Protein AF-A0A812W3T9-F1 (afdb_monomer_lite)

Sequence (128 aa):
MIIRGGRCCCPQRLDTPTRNMSFRLFSSDNSEAQTVLFHDSSGAEGFWERRFRRARRKRVQMLQQINAAHDQMRVFYALGRRRLQDKGRLNEEHAAKFARIDERLFGLQRDPLQLEHLPEYSQDGIGN

Radius of gyration: 29.69 Å; chains: 1; bounding box: 35×63×90 Å

Foldseek 3Di:
DDDDDDDDDDDDDDDDDDDDPPPDDDDDDDDDPPPPPPVVPPDPVVVVVVVVVVVVVVVVVVLVVVVVVLVVVLVVLLVVLVVCVVVVNADPVRSVVVNVVSVVVSVCVNPVVVVVPDPPPPPPDPDD

pLDDT: mean 70.31, std 21.19, range [33.59, 95.19]

Structure (mmCIF, N/CA/C/O backbone):
data_AF-A0A812W3T9-F1
#
_entry.id   AF-A0A812W3T9-F1
#
loop_
_atom_site.group_PDB
_atom_site.id
_atom_site.type_symbol
_atom_site.label_atom_id
_atom_site.label_alt_id
_atom_site.label_comp_id
_atom_site.label_asym_id
_atom_site.label_entity_id
_atom_site.label_seq_id
_atom_site.pdbx_PDB_ins_code
_atom_site.Cartn_x
_atom_site.Cartn_y
_atom_site.Cartn_z
_atom_site.occupancy
_atom_site.B_iso_or_equiv
_atom_site.auth_seq_id
_atom_site.auth_comp_id
_atom_site.auth_asym_id
_atom_site.auth_atom_id
_atom_site.pdbx_PDB_model_num
ATOM 1 N N . MET A 1 1 ? -11.955 -53.157 3.621 1.00 43.91 1 MET A N 1
ATOM 2 C CA . MET A 1 1 ? -10.555 -52.695 3.522 1.00 43.91 1 MET A CA 1
ATOM 3 C C . MET A 1 1 ? -10.158 -52.712 2.053 1.00 43.91 1 MET A C 1
ATOM 5 O O . MET A 1 1 ? -9.931 -53.782 1.512 1.00 43.91 1 MET A O 1
ATOM 9 N N . ILE A 1 2 ? -10.192 -51.558 1.382 1.00 39.78 2 ILE A N 1
ATOM 10 C CA . ILE A 1 2 ? -9.711 -51.399 0.001 1.00 39.78 2 ILE A CA 1
ATOM 11 C C . ILE A 1 2 ? -8.968 -50.066 -0.046 1.00 39.78 2 ILE A C 1
ATOM 13 O O . ILE A 1 2 ? -9.567 -49.003 0.095 1.00 39.78 2 ILE A O 1
ATOM 17 N N . ILE A 1 3 ? -7.650 -50.152 -0.194 1.00 42.84 3 ILE A N 1
ATOM 18 C CA . ILE A 1 3 ? -6.741 -49.020 -0.347 1.00 42.84 3 ILE A CA 1
ATOM 19 C C . ILE A 1 3 ? -6.720 -48.662 -1.839 1.00 42.84 3 ILE A C 1
ATOM 21 O O . ILE A 1 3 ? -6.294 -49.462 -2.667 1.00 42.84 3 ILE A O 1
ATOM 25 N N . ARG A 1 4 ? -7.191 -47.463 -2.192 1.00 45.59 4 ARG A N 1
ATOM 26 C CA . ARG A 1 4 ? -6.906 -46.790 -3.471 1.00 45.59 4 ARG A CA 1
ATOM 27 C C . ARG A 1 4 ? -6.104 -45.546 -3.081 1.00 45.59 4 ARG A C 1
ATOM 29 O O . ARG A 1 4 ? -6.640 -44.675 -2.415 1.00 45.59 4 ARG A O 1
ATOM 36 N N . GLY A 1 5 ? -4.790 -45.486 -3.275 1.00 42.09 5 GLY A N 1
ATOM 37 C CA . GLY A 1 5 ? -4.121 -45.620 -4.567 1.00 42.09 5 GLY A CA 1
ATOM 38 C C . GLY A 1 5 ? -4.196 -44.262 -5.260 1.00 42.09 5 GLY A C 1
ATOM 39 O O . GLY A 1 5 ? -5.120 -44.021 -6.033 1.00 42.09 5 GLY A O 1
ATOM 40 N N . GLY A 1 6 ? -3.292 -43.356 -4.876 1.00 50.03 6 GLY A N 1
ATOM 41 C CA . GLY A 1 6 ? -3.312 -41.943 -5.241 1.00 50.03 6 GLY A CA 1
ATOM 42 C C . GLY A 1 6 ? -3.241 -41.675 -6.742 1.00 50.03 6 GLY A C 1
ATOM 43 O O . GLY A 1 6 ? -2.668 -42.442 -7.514 1.00 50.03 6 GLY A O 1
ATOM 44 N N . ARG A 1 7 ? -3.805 -40.533 -7.142 1.00 47.66 7 ARG A N 1
ATOM 45 C CA . ARG A 1 7 ? -3.530 -39.894 -8.429 1.00 47.66 7 ARG A CA 1
ATOM 46 C C . ARG A 1 7 ? -3.365 -38.400 -8.193 1.00 47.66 7 ARG A C 1
ATOM 48 O O . ARG A 1 7 ? -4.303 -37.715 -7.799 1.00 47.66 7 ARG A O 1
ATOM 55 N N . CYS A 1 8 ? -2.142 -37.933 -8.400 1.00 43.34 8 CYS A N 1
ATOM 56 C CA . CYS A 1 8 ? -1.792 -36.529 -8.510 1.00 43.34 8 CYS A CA 1
ATOM 57 C C . CYS A 1 8 ? -2.521 -35.927 -9.720 1.00 43.34 8 CYS A C 1
ATOM 59 O O . CYS A 1 8 ? -2.484 -36.491 -10.814 1.00 43.34 8 CYS A O 1
ATOM 61 N N . CYS A 1 9 ? -3.177 -34.786 -9.529 1.00 44.94 9 CYS A N 1
ATOM 62 C CA . CYS A 1 9 ? -3.779 -34.017 -10.610 1.00 44.94 9 CYS A CA 1
ATOM 63 C C . CYS A 1 9 ? -2.686 -33.238 -11.360 1.00 44.94 9 CYS A C 1
ATOM 65 O O . CYS A 1 9 ? -2.301 -32.152 -10.937 1.00 44.94 9 CYS A O 1
ATOM 67 N N . CYS A 1 10 ? -2.211 -33.777 -12.483 1.00 39.66 10 CYS A N 1
ATOM 68 C CA . CYS A 1 10 ? -1.550 -33.002 -13.535 1.00 39.66 10 CYS A CA 1
ATOM 69 C C . CYS A 1 10 ? -2.546 -32.851 -14.697 1.00 39.66 10 CYS A C 1
ATOM 71 O O . CYS A 1 10 ? -3.022 -33.877 -15.191 1.00 39.66 10 CYS A O 1
ATOM 73 N N . PRO A 1 11 ? -2.890 -31.636 -15.160 1.00 48.06 11 PRO A N 1
ATOM 74 C CA . PRO A 1 11 ? -3.717 -31.491 -16.349 1.00 48.06 11 PRO A CA 1
ATOM 75 C C . PRO A 1 11 ? -2.904 -31.863 -17.594 1.00 48.06 11 PRO A C 1
ATOM 77 O O . PRO A 1 11 ? -1.786 -31.392 -17.809 1.00 48.06 11 PRO A O 1
ATOM 80 N N . GLN A 1 12 ? -3.483 -32.766 -18.381 1.00 43.88 12 GLN A N 1
ATOM 81 C CA . GLN A 1 12 ? -2.913 -33.352 -19.583 1.00 43.88 12 GLN A CA 1
ATOM 82 C C . GLN A 1 12 ? -2.731 -32.313 -20.692 1.00 43.88 12 GLN A C 1
ATOM 84 O O . GLN A 1 12 ? -3.634 -31.552 -21.032 1.00 43.88 12 GLN A O 1
ATOM 89 N N . ARG A 1 13 ? -1.537 -32.356 -21.280 1.00 42.00 13 ARG A N 1
ATOM 90 C CA . ARG A 1 13 ? -1.187 -31.817 -22.591 1.00 42.00 13 ARG A CA 1
ATOM 91 C C . ARG A 1 13 ? -1.992 -32.588 -23.645 1.00 42.00 13 ARG A C 1
ATOM 93 O O . ARG A 1 13 ? -1.839 -33.802 -23.740 1.00 42.00 13 ARG A O 1
ATOM 100 N N . LEU A 1 14 ? -2.847 -31.899 -24.396 1.00 46.12 14 LEU A N 1
ATOM 101 C CA . LEU A 1 14 ? -3.527 -32.442 -25.573 1.00 46.12 14 LEU A CA 1
ATOM 102 C C . LEU A 1 14 ? -2.975 -31.748 -26.817 1.00 46.12 14 LEU A C 1
ATOM 104 O O . LEU A 1 14 ? -3.143 -30.543 -27.003 1.00 46.12 14 LEU A O 1
ATOM 108 N N . ASP A 1 15 ? -2.292 -32.539 -27.637 1.00 44.75 15 ASP A N 1
ATOM 109 C CA . ASP A 1 15 ? -1.822 -32.188 -28.970 1.00 44.75 15 ASP A CA 1
ATOM 110 C C . ASP A 1 15 ? -3.009 -32.082 -29.940 1.00 44.75 15 ASP A C 1
ATOM 112 O O . ASP A 1 15 ? -3.827 -32.996 -30.013 1.00 44.75 15 ASP A O 1
ATOM 116 N N . THR A 1 16 ? -3.088 -31.001 -30.723 1.00 48.94 16 THR A N 1
ATOM 117 C CA . THR A 1 16 ? -3.847 -30.948 -31.991 1.00 48.94 16 THR A CA 1
ATOM 118 C C . THR A 1 16 ? -3.157 -30.006 -32.997 1.00 48.94 16 THR A C 1
ATOM 120 O O . THR A 1 16 ? -2.348 -29.167 -32.595 1.00 48.94 16 THR A O 1
ATOM 123 N N . PRO A 1 17 ? -3.381 -30.202 -34.313 1.00 47.31 17 PRO A N 1
ATOM 124 C CA . PRO A 1 17 ? -2.336 -30.101 -35.328 1.00 47.31 17 PRO A CA 1
ATOM 125 C C . PRO A 1 17 ? -2.234 -28.730 -36.006 1.00 47.31 17 PRO A C 1
ATOM 127 O O . PRO A 1 17 ? -3.158 -27.917 -36.006 1.00 47.31 17 PRO A O 1
ATOM 130 N N . THR A 1 18 ? -1.094 -28.528 -36.663 1.00 51.88 18 THR A N 1
ATOM 131 C CA . THR A 1 18 ? -0.820 -27.497 -37.667 1.00 51.88 18 THR A CA 1
ATOM 132 C C . THR A 1 18 ? -1.983 -27.320 -38.647 1.00 51.88 18 THR A C 1
ATOM 134 O O . THR A 1 18 ? -2.239 -28.168 -39.500 1.00 51.88 18 THR A O 1
ATOM 137 N N . ARG A 1 19 ? -2.662 -26.170 -38.577 1.00 42.19 19 ARG A N 1
ATOM 138 C CA . ARG A 1 19 ? -3.560 -25.710 -39.638 1.00 42.19 19 ARG A CA 1
ATOM 139 C C . ARG A 1 19 ? -3.382 -24.211 -39.846 1.00 42.19 19 ARG A C 1
ATOM 141 O O . ARG A 1 19 ? -3.651 -23.404 -38.963 1.00 42.19 19 ARG A O 1
ATOM 148 N N . ASN A 1 20 ? -2.891 -23.879 -41.035 1.00 46.72 20 ASN A N 1
ATOM 149 C CA . ASN A 1 20 ? -2.700 -22.537 -41.566 1.00 46.72 20 ASN A CA 1
ATOM 150 C C . ASN A 1 20 ? -3.934 -21.658 -41.303 1.00 46.72 20 ASN A C 1
ATOM 152 O O . ASN A 1 20 ? -4.983 -21.860 -41.914 1.00 46.72 20 ASN A O 1
ATOM 156 N N . MET A 1 21 ? -3.808 -20.669 -40.421 1.00 33.59 21 MET A N 1
ATOM 157 C CA . MET A 1 21 ? -4.783 -19.587 -40.290 1.00 33.59 21 MET A CA 1
ATOM 158 C C . MET A 1 21 ? -4.479 -18.551 -41.372 1.00 33.59 21 MET A C 1
ATOM 160 O O . MET A 1 21 ? -3.775 -17.569 -41.148 1.00 33.59 21 MET A O 1
ATOM 164 N N . SER A 1 22 ? -4.980 -18.799 -42.582 1.00 41.38 22 SER A N 1
ATOM 165 C CA . SER A 1 22 ? -5.089 -17.767 -43.609 1.00 41.38 22 SER A CA 1
ATOM 166 C C . SER A 1 22 ? -6.156 -16.766 -43.166 1.00 41.38 22 SER A C 1
ATOM 168 O O . SER A 1 22 ? -7.350 -16.990 -43.375 1.00 41.38 22 SER A O 1
ATOM 170 N N . PHE A 1 2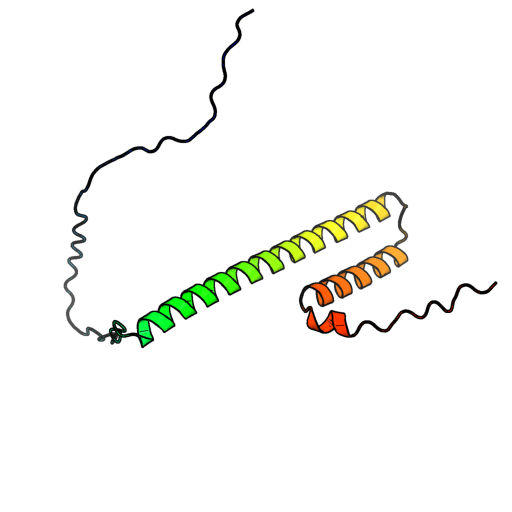3 ? -5.743 -15.671 -42.536 1.00 39.22 23 PHE A N 1
ATOM 171 C CA . PHE A 1 23 ? -6.644 -14.565 -42.233 1.00 39.22 23 PHE A CA 1
ATOM 172 C C . PHE A 1 23 ? -6.855 -13.749 -43.516 1.00 39.22 23 PHE A C 1
ATOM 174 O O . PHE A 1 23 ? -6.141 -12.790 -43.793 1.00 39.22 23 PHE A O 1
ATOM 181 N N . ARG A 1 24 ? -7.797 -14.184 -44.363 1.00 47.38 24 ARG A N 1
ATOM 182 C CA . ARG A 1 24 ? -8.299 -13.352 -45.462 1.00 47.38 24 ARG A CA 1
ATOM 183 C C . ARG A 1 24 ? -9.281 -12.342 -44.876 1.00 47.38 24 ARG A C 1
ATOM 185 O O . ARG A 1 24 ? -10.459 -12.648 -44.733 1.00 47.38 24 ARG A O 1
ATOM 192 N N . LEU A 1 25 ? -8.795 -11.146 -44.556 1.00 46.41 25 LEU A N 1
ATOM 193 C CA . LEU A 1 25 ? -9.652 -9.967 -44.502 1.00 46.41 25 LEU A CA 1
ATOM 194 C C . LEU A 1 25 ? -9.736 -9.392 -45.911 1.00 46.41 25 LEU A C 1
ATOM 196 O O . LEU A 1 25 ? -8.792 -8.785 -46.410 1.00 46.41 25 LEU A O 1
ATOM 200 N N . PHE A 1 26 ? -10.870 -9.641 -46.556 1.00 39.41 26 PHE A N 1
ATOM 201 C CA . PHE A 1 26 ? -11.305 -8.891 -47.721 1.00 39.41 26 PHE A CA 1
ATOM 202 C C . PHE A 1 26 ? -12.129 -7.712 -47.192 1.00 39.41 26 PHE A C 1
ATOM 204 O O . PHE A 1 26 ? -13.277 -7.890 -46.802 1.00 39.41 26 PHE A O 1
ATOM 211 N N . SER A 1 27 ? -11.531 -6.525 -47.159 1.00 40.78 27 SER A N 1
ATOM 212 C CA . SER A 1 27 ? -12.261 -5.257 -47.146 1.00 40.78 27 SER A CA 1
ATOM 213 C C . SER A 1 27 ? -11.570 -4.344 -48.142 1.00 40.78 27 SER A C 1
ATOM 215 O O . SER A 1 27 ? -10.452 -3.884 -47.928 1.00 40.78 27 SER A O 1
ATOM 217 N N . SER A 1 28 ? -12.242 -4.187 -49.276 1.00 49.34 28 SER A N 1
ATOM 218 C CA . SER A 1 28 ? -11.972 -3.177 -50.282 1.00 49.34 28 SER A CA 1
ATOM 219 C C . SER A 1 28 ? -12.559 -1.871 -49.771 1.00 49.34 28 SER A C 1
ATOM 221 O O . SER A 1 28 ? -13.773 -1.742 -49.781 1.00 49.34 28 SER A O 1
ATOM 223 N N . ASP A 1 29 ? -11.703 -0.951 -49.342 1.00 42.22 29 ASP A N 1
ATOM 224 C CA . ASP A 1 29 ? -11.909 0.485 -49.503 1.00 42.22 29 ASP A CA 1
ATOM 225 C C . ASP A 1 29 ? -10.529 1.135 -49.630 1.00 42.22 29 ASP A C 1
ATOM 227 O O . ASP A 1 29 ? -9.597 0.857 -48.874 1.00 42.22 29 ASP A O 1
ATOM 231 N N . ASN A 1 30 ? -10.383 1.905 -50.701 1.00 56.31 30 ASN A N 1
ATOM 232 C CA . ASN A 1 30 ? -9.145 2.499 -51.174 1.00 56.31 30 ASN A CA 1
ATOM 233 C C . ASN A 1 30 ? -9.085 3.962 -50.697 1.00 56.31 30 ASN A C 1
ATOM 235 O O . ASN A 1 30 ? -10.112 4.636 -50.712 1.00 56.31 30 ASN A O 1
ATOM 239 N N . SER A 1 31 ? -7.878 4.447 -50.387 1.00 49.72 31 SER A N 1
ATOM 240 C CA . SER A 1 31 ? -7.498 5.777 -49.850 1.00 49.72 31 SER A CA 1
ATOM 241 C C . SER A 1 31 ? -7.745 5.954 -48.342 1.00 49.72 31 SER A C 1
ATOM 243 O O . SER A 1 31 ? -8.866 5.893 -47.873 1.00 49.72 31 SER A O 1
ATOM 245 N N . GLU A 1 32 ? -6.763 6.133 -47.465 1.00 44.41 32 GLU A N 1
ATOM 246 C CA . GLU A 1 32 ? -5.350 6.466 -47.589 1.00 44.41 32 GLU A CA 1
ATOM 247 C C . GLU A 1 32 ? -4.591 5.534 -46.643 1.00 44.41 32 GLU A C 1
ATOM 249 O O . GLU A 1 32 ? -4.807 5.537 -45.430 1.00 44.41 32 GLU A O 1
ATOM 254 N N . ALA A 1 33 ? -3.700 4.705 -47.188 1.00 44.62 33 ALA A N 1
ATOM 255 C CA . ALA A 1 33 ? -2.739 3.995 -46.365 1.00 44.62 33 ALA A CA 1
ATOM 256 C C . ALA A 1 33 ? -1.795 5.047 -45.779 1.00 44.62 33 ALA A C 1
ATOM 258 O O . ALA A 1 33 ? -0.780 5.394 -46.383 1.00 44.62 33 ALA A O 1
ATOM 259 N N . GLN A 1 34 ? -2.146 5.575 -44.606 1.00 44.50 34 GLN A N 1
ATOM 260 C CA . GLN A 1 34 ? -1.191 6.235 -43.741 1.00 44.50 34 GLN A CA 1
ATOM 261 C C . GLN A 1 34 ? -0.120 5.185 -43.481 1.00 44.50 34 GLN A C 1
ATOM 263 O O . GLN A 1 34 ? -0.321 4.235 -42.724 1.00 44.50 34 GLN A O 1
ATOM 268 N N . THR A 1 35 ? 0.989 5.299 -44.207 1.00 45.41 35 THR A N 1
ATOM 269 C CA . THR A 1 35 ? 2.201 4.545 -43.950 1.00 45.41 35 THR A CA 1
ATOM 270 C C . THR A 1 35 ? 2.612 4.919 -42.541 1.00 45.41 35 THR A C 1
ATOM 272 O O . THR A 1 35 ? 3.322 5.900 -42.320 1.00 45.41 35 THR A O 1
ATOM 275 N N . VAL A 1 36 ? 2.116 4.163 -41.564 1.00 47.94 36 VAL A N 1
ATOM 276 C CA . VAL A 1 36 ? 2.732 4.084 -40.256 1.00 47.94 36 VAL A CA 1
ATOM 277 C C . VAL A 1 36 ? 4.100 3.513 -40.582 1.00 47.94 36 VAL A C 1
ATOM 279 O O . VAL A 1 36 ? 4.241 2.313 -40.811 1.00 47.94 36 VAL A O 1
ATOM 282 N N . LEU A 1 37 ? 5.072 4.409 -40.758 1.00 45.53 37 LEU A N 1
ATOM 283 C CA . LEU A 1 37 ? 6.488 4.102 -40.854 1.00 45.53 37 LEU A CA 1
ATOM 284 C C . LEU A 1 37 ? 6.841 3.407 -39.540 1.00 45.53 37 LEU A C 1
ATOM 286 O O . LEU A 1 37 ? 7.328 4.018 -38.590 1.00 45.53 37 LEU A O 1
ATOM 290 N N . PHE A 1 38 ? 6.539 2.114 -39.454 1.00 48.22 38 PHE A N 1
ATOM 291 C CA . PHE A 1 38 ? 7.207 1.222 -38.538 1.00 48.22 38 PHE A CA 1
ATOM 292 C C . PHE A 1 38 ? 8.633 1.192 -39.049 1.00 48.22 38 PHE A C 1
ATOM 294 O O . PHE A 1 38 ? 8.971 0.425 -39.944 1.00 48.22 38 PHE A O 1
ATOM 301 N N . HIS A 1 39 ? 9.425 2.137 -38.541 1.00 54.66 39 HIS A N 1
ATOM 302 C CA . HIS A 1 39 ? 10.857 2.183 -38.732 1.00 54.66 39 HIS A CA 1
ATOM 303 C C . HIS A 1 39 ? 11.346 0.792 -38.357 1.00 54.66 39 HIS A C 1
ATOM 305 O O . HIS A 1 39 ? 11.246 0.390 -37.193 1.00 54.66 39 HIS A O 1
ATOM 311 N N . ASP A 1 40 ? 11.721 0.023 -39.374 1.00 56.94 40 ASP A N 1
ATOM 312 C CA . ASP A 1 40 ? 11.977 -1.397 -39.245 1.00 56.94 40 ASP A CA 1
ATOM 313 C C . ASP A 1 40 ? 13.267 -1.526 -38.438 1.00 56.94 40 ASP A C 1
ATOM 315 O O . ASP A 1 40 ? 14.383 -1.457 -38.951 1.00 56.94 40 ASP A O 1
ATOM 319 N N . SER A 1 41 ? 13.119 -1.560 -37.114 1.00 57.22 41 SER A N 1
ATOM 320 C CA . SER A 1 41 ? 14.213 -1.525 -36.152 1.00 57.22 41 SER A CA 1
ATOM 321 C C . SER A 1 41 ? 14.804 -2.935 -36.029 1.00 57.22 41 SER A C 1
ATOM 323 O O . SER A 1 41 ? 14.875 -3.561 -34.963 1.00 57.22 41 SER A O 1
ATOM 325 N N . SER A 1 42 ? 15.171 -3.486 -37.185 1.00 61.56 42 SER A N 1
ATOM 326 C CA . SER A 1 42 ? 15.855 -4.764 -37.347 1.00 61.56 42 SER A CA 1
ATOM 327 C C . SER A 1 42 ? 17.338 -4.657 -36.965 1.00 61.56 42 SER A C 1
ATOM 329 O O . SER A 1 42 ? 17.968 -5.671 -36.675 1.00 61.56 42 SER A O 1
ATOM 331 N N . GLY A 1 43 ? 17.870 -3.431 -36.864 1.00 68.44 43 GLY A N 1
ATOM 332 C CA . GLY A 1 43 ? 19.212 -3.135 -36.365 1.00 68.44 43 GLY A CA 1
ATOM 333 C C . GLY A 1 43 ? 19.372 -3.255 -34.841 1.00 68.44 43 GLY A C 1
ATOM 334 O O . GLY A 1 43 ? 18.406 -3.388 -34.082 1.00 68.44 43 GLY A O 1
ATOM 335 N N . ALA A 1 44 ? 20.625 -3.170 -34.381 1.00 73.56 44 ALA A N 1
ATOM 336 C CA . ALA A 1 44 ? 21.008 -3.293 -32.970 1.00 73.56 44 ALA A CA 1
ATOM 337 C C . ALA A 1 44 ? 20.234 -2.339 -32.037 1.00 73.56 44 ALA A C 1
ATOM 339 O O . ALA A 1 44 ? 19.896 -2.707 -30.912 1.00 73.56 44 ALA A O 1
ATOM 340 N N . GLU A 1 45 ? 19.890 -1.144 -32.515 1.00 78.25 45 GLU A N 1
ATOM 341 C CA . GLU A 1 45 ? 19.109 -0.155 -31.767 1.00 78.25 45 GLU A CA 1
ATOM 342 C C . GLU A 1 45 ? 17.692 -0.655 -31.436 1.00 78.25 45 GLU A C 1
ATOM 344 O O . GLU A 1 45 ? 17.264 -0.607 -30.281 1.00 78.25 45 GLU A O 1
ATOM 349 N N . GLY A 1 46 ? 16.998 -1.266 -32.400 1.00 84.06 46 GLY A N 1
ATOM 350 C CA . GLY A 1 46 ? 15.677 -1.849 -32.162 1.00 84.06 46 GLY A CA 1
ATOM 351 C C . GLY A 1 46 ? 15.703 -3.059 -31.234 1.00 84.06 46 GLY A C 1
ATOM 352 O O . GLY A 1 46 ? 14.763 -3.286 -30.466 1.00 84.06 46 GLY A O 1
ATOM 353 N N . PHE A 1 47 ? 16.792 -3.834 -31.245 1.00 86.00 47 PHE A N 1
ATOM 354 C CA . PHE A 1 47 ? 16.995 -4.903 -30.266 1.00 86.00 47 PHE A CA 1
ATOM 355 C C . PHE A 1 47 ? 17.061 -4.349 -28.836 1.00 86.00 47 PHE A C 1
ATOM 357 O O . PHE A 1 47 ? 16.340 -4.836 -27.953 1.00 86.00 47 PHE A O 1
ATOM 364 N N . TRP A 1 48 ? 17.881 -3.319 -28.609 1.00 89.88 48 TRP A N 1
ATOM 365 C CA . TRP A 1 48 ? 18.014 -2.691 -27.295 1.00 89.88 48 TRP A CA 1
ATOM 366 C C . TRP A 1 48 ? 16.728 -2.007 -26.857 1.00 89.88 48 TRP A C 1
ATOM 368 O O . TRP A 1 48 ? 16.326 -2.165 -25.703 1.00 89.88 48 TRP A O 1
ATOM 378 N N . GLU A 1 49 ? 16.020 -1.355 -27.775 1.00 90.88 49 GLU A N 1
ATOM 379 C CA . GLU A 1 49 ? 14.729 -0.743 -27.486 1.00 90.88 49 GLU A CA 1
ATOM 380 C C . GLU A 1 49 ? 13.696 -1.790 -27.033 1.00 90.88 49 GLU A C 1
ATOM 382 O O . GLU A 1 49 ? 13.045 -1.633 -25.992 1.00 90.88 49 GLU A O 1
ATOM 387 N N . ARG A 1 50 ? 13.579 -2.918 -27.748 1.00 90.62 50 ARG A N 1
ATOM 388 C CA . ARG A 1 50 ? 12.692 -4.027 -27.350 1.00 90.62 50 ARG A CA 1
ATOM 389 C C . ARG A 1 50 ? 13.073 -4.584 -25.981 1.00 90.62 50 ARG A C 1
ATOM 391 O O . ARG A 1 50 ? 12.191 -4.842 -25.154 1.00 90.62 50 ARG A O 1
ATOM 398 N N . ARG A 1 51 ? 14.370 -4.762 -25.716 1.00 92.38 51 ARG A N 1
ATOM 399 C CA . ARG A 1 51 ? 14.868 -5.257 -24.425 1.00 92.38 51 ARG A CA 1
ATOM 400 C C . ARG A 1 51 ? 14.574 -4.273 -23.294 1.00 92.38 51 ARG A C 1
ATOM 402 O O . ARG A 1 51 ? 14.080 -4.695 -22.247 1.00 92.38 51 ARG A O 1
ATOM 409 N N . PHE A 1 52 ? 14.799 -2.983 -23.519 1.00 93.00 52 PHE A N 1
ATOM 410 C CA . PHE A 1 52 ? 14.494 -1.922 -22.565 1.00 93.00 52 PHE A CA 1
ATOM 411 C C . PHE A 1 52 ? 12.996 -1.864 -22.258 1.00 93.00 52 PHE A C 1
ATOM 413 O O . PHE A 1 52 ? 12.604 -1.898 -21.091 1.00 93.00 52 PHE A O 1
ATOM 420 N N . ARG A 1 53 ? 12.138 -1.890 -23.287 1.00 94.19 53 ARG A N 1
ATOM 421 C CA . ARG A 1 53 ? 10.675 -1.942 -23.124 1.00 94.19 53 ARG A CA 1
ATOM 422 C C . ARG A 1 53 ? 10.245 -3.155 -22.290 1.00 94.19 53 ARG A C 1
ATOM 424 O O . ARG A 1 53 ? 9.424 -3.005 -21.386 1.00 94.19 53 ARG A O 1
ATOM 431 N N . ARG A 1 54 ? 10.816 -4.343 -22.534 1.00 94.31 54 ARG A N 1
ATOM 432 C CA . ARG A 1 54 ? 10.548 -5.553 -21.726 1.00 94.31 54 ARG A CA 1
ATOM 433 C C . ARG A 1 54 ? 10.978 -5.379 -20.268 1.00 94.31 54 ARG A C 1
ATOM 435 O O . ARG A 1 54 ? 10.189 -5.662 -19.369 1.00 94.31 54 ARG A O 1
ATOM 442 N N . ALA A 1 55 ? 12.193 -4.886 -20.031 1.00 93.38 55 ALA A N 1
ATOM 443 C CA . ALA A 1 55 ? 12.707 -4.653 -18.683 1.00 93.38 55 ALA A CA 1
ATOM 444 C C . ALA A 1 55 ? 11.854 -3.628 -17.919 1.00 93.38 55 ALA A C 1
ATOM 446 O O . ALA A 1 55 ? 11.480 -3.869 -16.771 1.00 93.38 55 ALA A O 1
ATOM 447 N N . ARG A 1 56 ? 11.473 -2.526 -18.574 1.00 94.69 56 ARG A N 1
ATOM 448 C CA . ARG A 1 56 ? 10.590 -1.500 -18.009 1.00 94.69 56 ARG A CA 1
ATOM 449 C C . ARG A 1 56 ? 9.224 -2.073 -17.640 1.00 94.69 56 ARG A C 1
ATOM 451 O O . ARG A 1 56 ? 8.780 -1.867 -16.517 1.00 94.69 56 ARG A O 1
ATOM 458 N N . ARG A 1 57 ? 8.584 -2.832 -18.539 1.00 95.00 57 ARG A N 1
ATOM 459 C CA . ARG A 1 57 ? 7.293 -3.489 -18.254 1.00 95.00 57 ARG A CA 1
ATOM 460 C C . ARG A 1 57 ? 7.387 -4.411 -17.039 1.00 95.00 57 ARG A C 1
ATOM 462 O O . ARG A 1 57 ? 6.541 -4.322 -16.157 1.00 95.00 57 ARG A O 1
ATOM 469 N N . LYS A 1 58 ? 8.443 -5.229 -16.951 1.00 92.38 58 LYS A N 1
ATOM 470 C CA . LYS A 1 58 ? 8.666 -6.119 -15.802 1.00 92.38 58 LYS A CA 1
ATOM 471 C C . LYS A 1 58 ? 8.838 -5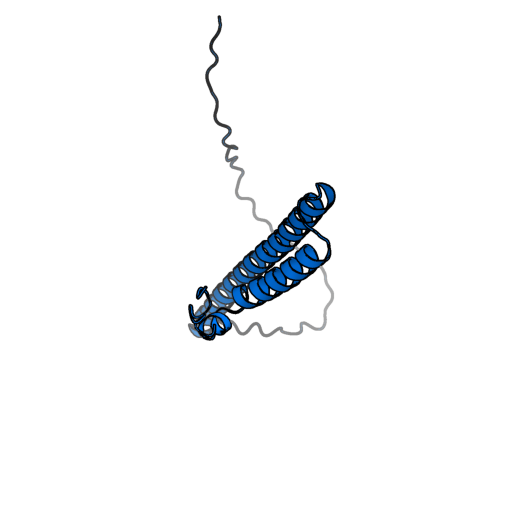.338 -14.493 1.00 92.38 58 LYS A C 1
ATOM 473 O O . LYS A 1 58 ? 8.247 -5.709 -13.486 1.00 92.38 58 LYS A O 1
ATOM 478 N N . ARG A 1 59 ? 9.600 -4.237 -14.509 1.00 90.31 59 ARG A N 1
ATOM 479 C CA . ARG A 1 59 ? 9.757 -3.358 -13.335 1.00 90.31 59 ARG A CA 1
ATOM 480 C C . ARG A 1 59 ? 8.427 -2.748 -12.900 1.00 90.31 59 ARG A C 1
ATOM 482 O O . ARG A 1 59 ? 8.113 -2.784 -11.719 1.00 90.31 59 ARG A O 1
ATOM 489 N N . VAL A 1 60 ? 7.632 -2.241 -13.842 1.00 92.12 60 VAL A N 1
ATOM 490 C CA . VAL A 1 60 ? 6.304 -1.680 -13.541 1.00 92.12 60 VAL A CA 1
ATOM 491 C C . VAL A 1 60 ? 5.392 -2.734 -12.910 1.00 92.12 60 VAL A C 1
ATOM 493 O O . VAL A 1 60 ? 4.762 -2.449 -11.898 1.00 92.12 60 VAL A O 1
ATOM 496 N N . GLN A 1 61 ? 5.370 -3.958 -13.444 1.00 92.69 61 GLN A N 1
ATOM 497 C CA . GLN A 1 61 ? 4.587 -5.059 -12.869 1.00 92.69 61 GLN A CA 1
ATOM 498 C C . GLN A 1 61 ? 5.020 -5.394 -11.437 1.00 92.69 61 GLN A C 1
ATOM 500 O O . GLN A 1 61 ? 4.170 -5.532 -10.563 1.00 92.69 61 GLN A O 1
ATOM 505 N N . MET A 1 62 ? 6.327 -5.473 -11.170 1.00 86.69 62 MET A N 1
ATOM 506 C CA . MET A 1 62 ? 6.828 -5.675 -9.804 1.00 86.69 62 MET A CA 1
ATOM 507 C C . MET A 1 62 ? 6.395 -4.552 -8.858 1.00 86.69 62 MET A C 1
ATOM 509 O O . MET A 1 62 ? 5.931 -4.824 -7.757 1.00 86.69 62 MET A O 1
ATOM 513 N N . LEU A 1 63 ? 6.504 -3.290 -9.282 1.00 87.75 63 LEU A N 1
ATOM 514 C CA . LEU A 1 63 ? 6.081 -2.155 -8.456 1.00 87.75 63 LEU A CA 1
ATOM 515 C C . LEU A 1 63 ? 4.575 -2.183 -8.172 1.00 87.75 63 LEU A C 1
ATOM 517 O O . LEU A 1 63 ? 4.148 -1.861 -7.066 1.00 87.75 63 LEU A O 1
ATOM 521 N N . GLN A 1 64 ? 3.763 -2.607 -9.142 1.00 90.69 64 GLN A N 1
ATOM 522 C CA . GLN A 1 64 ? 2.330 -2.815 -8.934 1.00 90.69 64 GLN A CA 1
ATOM 523 C C . GLN A 1 64 ? 2.058 -3.915 -7.901 1.00 90.69 64 GLN A C 1
ATOM 525 O O . GLN A 1 64 ? 1.204 -3.724 -7.041 1.00 90.69 64 GLN A O 1
ATOM 530 N N . GLN A 1 65 ? 2.800 -5.025 -7.938 1.00 89.62 65 GLN A N 1
ATOM 531 C CA . GLN A 1 65 ? 2.680 -6.097 -6.941 1.00 89.62 65 GLN A CA 1
ATOM 532 C C . GLN A 1 65 ? 3.046 -5.615 -5.534 1.00 89.62 65 GLN A C 1
ATOM 534 O O . GLN A 1 65 ? 2.326 -5.911 -4.584 1.00 89.62 65 GLN A O 1
ATOM 539 N N . ILE A 1 66 ? 4.123 -4.838 -5.407 1.00 86.50 66 ILE A N 1
ATOM 540 C CA . ILE A 1 66 ? 4.545 -4.249 -4.129 1.00 86.50 66 ILE A CA 1
ATOM 541 C C . ILE A 1 66 ? 3.452 -3.321 -3.586 1.00 86.50 66 ILE A C 1
ATOM 543 O O . ILE A 1 66 ? 3.033 -3.467 -2.440 1.00 86.50 66 ILE A O 1
ATOM 547 N N . ASN A 1 67 ? 2.926 -2.415 -4.415 1.00 87.25 67 ASN A N 1
ATOM 548 C CA . ASN A 1 67 ? 1.842 -1.520 -4.002 1.00 87.25 67 ASN A CA 1
ATOM 549 C C . ASN A 1 67 ? 0.586 -2.294 -3.574 1.00 87.25 67 ASN A C 1
ATOM 551 O O . ASN A 1 67 ? 0.013 -1.991 -2.532 1.00 87.25 67 ASN A O 1
ATOM 555 N N . ALA A 1 68 ? 0.204 -3.333 -4.323 1.00 89.62 68 ALA A N 1
ATOM 556 C CA . ALA A 1 68 ? -0.939 -4.171 -3.974 1.00 89.62 68 ALA A CA 1
ATOM 557 C C . ALA A 1 68 ? -0.751 -4.879 -2.620 1.00 89.62 68 ALA A C 1
ATOM 559 O O . ALA A 1 68 ? -1.692 -4.951 -1.829 1.00 89.62 68 ALA A O 1
ATOM 560 N N . ALA A 1 69 ? 0.459 -5.362 -2.321 1.00 88.25 69 ALA A N 1
ATOM 561 C CA . ALA A 1 69 ? 0.769 -5.952 -1.020 1.00 88.25 69 ALA A CA 1
ATOM 562 C C . ALA A 1 69 ? 0.640 -4.923 0.118 1.00 88.25 69 ALA A C 1
ATOM 564 O O . ALA A 1 69 ? 0.053 -5.226 1.159 1.00 88.25 69 ALA A O 1
ATOM 565 N N . HIS A 1 70 ? 1.108 -3.687 -0.087 1.00 87.50 70 HIS A N 1
ATOM 566 C CA . HIS A 1 70 ? 0.937 -2.612 0.897 1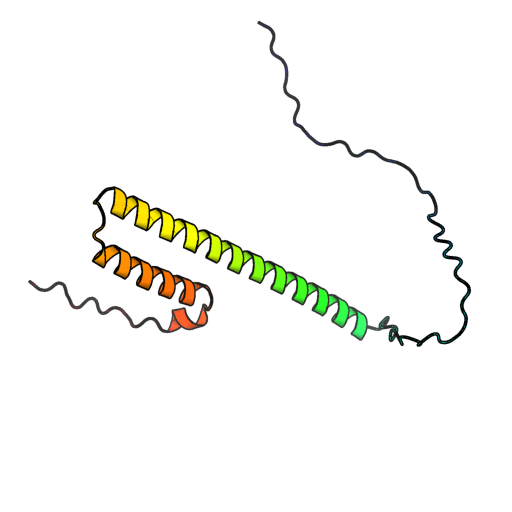.00 87.50 70 HIS A CA 1
ATOM 567 C C . HIS A 1 70 ? -0.533 -2.262 1.144 1.00 87.50 70 HIS A C 1
ATOM 569 O O . HIS A 1 70 ? -0.932 -2.068 2.295 1.00 87.50 70 HIS A O 1
ATOM 575 N N . ASP A 1 71 ? -1.356 -2.224 0.097 1.00 89.12 71 ASP A N 1
ATOM 576 C CA . ASP A 1 71 ? -2.789 -1.958 0.239 1.00 89.12 71 ASP A CA 1
ATOM 577 C C . ASP A 1 71 ? -3.491 -3.075 1.028 1.00 89.12 71 ASP A C 1
ATOM 579 O O . ASP A 1 71 ? -4.293 -2.798 1.924 1.00 89.12 71 ASP A O 1
ATOM 583 N N . GLN A 1 72 ? -3.131 -4.339 0.785 1.00 90.75 72 GLN A N 1
ATOM 584 C CA . GLN A 1 72 ? -3.631 -5.471 1.575 1.00 90.75 72 GLN A CA 1
ATOM 585 C C . GLN A 1 72 ? -3.217 -5.374 3.048 1.00 90.75 72 GLN A C 1
ATOM 587 O O . GLN A 1 72 ? -4.044 -5.596 3.938 1.00 90.75 72 GLN A O 1
ATOM 592 N N . MET A 1 73 ? -1.964 -4.997 3.324 1.00 89.44 73 MET A N 1
ATOM 593 C CA . MET A 1 73 ? -1.497 -4.786 4.694 1.00 89.44 73 MET A CA 1
ATOM 594 C C . MET A 1 73 ? -2.305 -3.687 5.385 1.00 89.44 73 MET A C 1
ATOM 596 O O . MET A 1 73 ? -2.805 -3.917 6.483 1.00 89.44 73 MET A O 1
ATOM 600 N N . ARG A 1 74 ? -2.522 -2.531 4.747 1.00 90.38 74 ARG A N 1
ATOM 601 C CA . ARG A 1 74 ? -3.326 -1.435 5.324 1.00 90.38 74 ARG A CA 1
ATOM 602 C C . ARG A 1 74 ? -4.695 -1.906 5.808 1.00 90.38 74 ARG A C 1
ATOM 604 O O . ARG A 1 74 ? -5.083 -1.597 6.937 1.00 90.38 74 ARG A O 1
ATOM 611 N N . VAL A 1 75 ? -5.388 -2.695 4.989 1.00 92.06 75 VAL A N 1
ATOM 612 C CA . VAL A 1 75 ? -6.688 -3.280 5.348 1.00 92.06 75 VAL A CA 1
ATOM 613 C C . VAL A 1 75 ? -6.555 -4.223 6.547 1.00 92.06 75 VAL A C 1
ATOM 615 O O . VAL A 1 75 ? -7.352 -4.145 7.483 1.00 92.06 75 VAL A O 1
ATOM 618 N N . PHE A 1 76 ? -5.532 -5.080 6.559 1.00 93.31 76 PHE A N 1
ATOM 619 C CA . PHE A 1 76 ? -5.290 -6.013 7.658 1.00 93.31 76 PHE A CA 1
ATOM 620 C C . PHE A 1 76 ? -5.011 -5.302 8.992 1.00 93.31 76 PHE A C 1
ATOM 622 O O . PHE A 1 76 ? -5.640 -5.630 10.001 1.00 93.31 76 PHE A O 1
ATOM 629 N N . TYR A 1 77 ? -4.127 -4.299 9.007 1.00 92.12 77 TYR A N 1
ATOM 630 C CA . TYR A 1 77 ? -3.815 -3.530 10.218 1.00 92.12 77 TYR A CA 1
ATOM 631 C C . TYR A 1 77 ? -5.032 -2.748 10.719 1.00 92.12 77 TYR A C 1
ATOM 633 O O . TYR A 1 77 ? -5.316 -2.758 11.918 1.00 92.12 77 TYR A O 1
ATOM 641 N N . ALA A 1 78 ? -5.810 -2.141 9.817 1.00 92.44 78 ALA A N 1
ATOM 642 C CA . ALA A 1 78 ? -7.053 -1.468 10.187 1.00 92.44 78 ALA A CA 1
ATOM 643 C C . ALA A 1 78 ? -8.059 -2.432 10.842 1.00 92.44 78 ALA A C 1
ATOM 645 O O . ALA A 1 78 ? -8.611 -2.127 11.903 1.00 92.44 78 ALA A O 1
ATOM 646 N N . LEU A 1 79 ? -8.250 -3.621 10.260 1.00 95.19 79 LEU A N 1
ATOM 647 C CA . LEU A 1 79 ? -9.122 -4.655 10.819 1.00 95.19 79 LEU A CA 1
ATOM 648 C C . LEU A 1 79 ? -8.627 -5.145 12.189 1.00 95.19 79 LEU A C 1
ATOM 650 O O . LEU A 1 79 ? -9.429 -5.332 13.106 1.00 95.19 79 LEU A O 1
ATOM 654 N N . GLY A 1 80 ? -7.316 -5.347 12.334 1.00 93.94 80 GLY A N 1
ATOM 655 C CA . GLY A 1 80 ? -6.686 -5.747 13.590 1.00 93.94 80 GLY A CA 1
ATOM 656 C C . GLY A 1 80 ? -6.922 -4.729 14.705 1.00 93.94 80 GLY A C 1
ATOM 657 O O . GLY A 1 80 ? -7.367 -5.111 15.789 1.00 93.94 80 GLY A O 1
ATOM 658 N N . ARG A 1 81 ? -6.711 -3.433 14.427 1.00 93.88 81 ARG A N 1
ATOM 659 C CA . ARG A 1 81 ? -6.973 -2.351 15.392 1.00 93.88 81 ARG A CA 1
ATOM 660 C C . ARG A 1 81 ? -8.437 -2.310 15.815 1.00 93.88 81 ARG A C 1
ATOM 662 O O . ARG A 1 81 ? -8.703 -2.299 17.013 1.00 93.88 81 ARG A O 1
ATOM 669 N N . ARG A 1 82 ? -9.370 -2.383 14.859 1.00 93.19 82 ARG A N 1
ATOM 670 C CA . ARG A 1 82 ? -10.810 -2.406 15.161 1.00 93.19 82 ARG A CA 1
ATOM 671 C C . ARG A 1 82 ? -11.173 -3.572 16.081 1.00 93.19 82 ARG A C 1
ATOM 673 O O . ARG A 1 82 ? -11.793 -3.372 17.113 1.00 93.19 82 ARG A O 1
ATOM 680 N N . ARG A 1 83 ? -10.684 -4.780 15.783 1.00 94.94 83 ARG A N 1
ATOM 681 C CA . ARG A 1 83 ? -10.915 -5.958 16.640 1.00 94.94 83 ARG A CA 1
ATOM 682 C C . ARG A 1 83 ? -10.321 -5.817 18.042 1.00 94.94 83 ARG A C 1
ATOM 684 O O . ARG A 1 83 ? -10.843 -6.418 18.976 1.00 94.94 83 ARG A O 1
ATOM 691 N N . LEU A 1 84 ? -9.208 -5.100 18.200 1.00 93.56 84 LEU A N 1
ATOM 692 C CA . LEU A 1 84 ? -8.617 -4.840 19.515 1.00 93.56 84 LEU A CA 1
ATOM 693 C C . LEU A 1 84 ? -9.431 -3.814 20.312 1.00 93.56 84 LEU A C 1
ATOM 695 O O . LEU A 1 84 ? -9.574 -3.991 21.523 1.00 93.56 84 LEU A O 1
ATOM 699 N N . GLN A 1 85 ? -9.989 -2.806 19.638 1.00 94.06 85 GLN A N 1
ATOM 700 C CA . GLN A 1 85 ? -10.936 -1.859 20.234 1.00 94.06 85 GLN A CA 1
ATOM 701 C C . GLN A 1 85 ? -12.227 -2.561 20.663 1.00 94.06 85 GLN A C 1
ATOM 703 O O . GLN A 1 85 ? -12.617 -2.442 21.819 1.00 94.06 85 GLN A O 1
ATOM 708 N N . ASP A 1 86 ? -12.823 -3.376 19.787 1.00 93.81 86 ASP A N 1
ATOM 709 C CA . ASP A 1 86 ? -14.062 -4.118 20.074 1.00 93.81 86 ASP A CA 1
ATOM 710 C C . ASP A 1 86 ? -13.911 -5.046 21.295 1.00 93.81 86 ASP A C 1
ATOM 712 O O . ASP A 1 86 ? -14.857 -5.287 22.038 1.00 93.81 86 ASP A O 1
ATOM 716 N N . LYS A 1 87 ? -12.698 -5.566 21.526 1.00 94.56 87 LYS A N 1
ATOM 717 C CA . LYS A 1 87 ? -12.361 -6.410 22.685 1.00 94.56 87 LYS A CA 1
ATOM 718 C C . LYS A 1 87 ? -11.979 -5.618 23.942 1.00 94.56 87 LYS A C 1
ATOM 720 O O . LYS A 1 87 ? -11.575 -6.233 24.926 1.00 94.56 87 LYS A O 1
ATOM 725 N N . GLY A 1 88 ? -12.004 -4.287 23.897 1.00 92.62 88 GLY A N 1
ATOM 726 C CA . GLY A 1 88 ? -11.586 -3.417 24.999 1.00 92.62 88 GLY A CA 1
ATOM 727 C C . GLY A 1 88 ? -10.094 -3.501 25.341 1.00 92.62 88 GLY A C 1
ATOM 728 O O . GLY A 1 88 ? -9.680 -3.040 26.399 1.00 92.62 88 GLY A O 1
ATOM 729 N N . ARG A 1 89 ? -9.263 -4.097 24.473 1.00 91.88 89 ARG A N 1
ATOM 730 C CA . ARG A 1 89 ? -7.808 -4.214 24.702 1.00 91.88 89 ARG A CA 1
ATOM 731 C C . ARG A 1 89 ? -7.036 -2.991 24.217 1.00 91.88 89 ARG A C 1
ATOM 733 O O . ARG A 1 89 ? -5.841 -2.890 24.476 1.00 91.88 89 ARG A O 1
ATOM 740 N N . LEU A 1 90 ? -7.699 -2.101 23.483 1.00 91.31 90 LEU A N 1
ATOM 741 C CA . LEU A 1 90 ? -7.105 -0.900 22.927 1.00 91.31 90 LEU A CA 1
ATOM 742 C C . LEU A 1 90 ? -8.082 0.265 23.060 1.00 91.31 90 LEU A C 1
ATOM 744 O O . LEU A 1 90 ? -9.180 0.212 22.515 1.00 91.31 90 LEU A O 1
ATOM 748 N N . ASN A 1 91 ? -7.663 1.312 23.771 1.00 92.56 91 ASN A N 1
ATOM 749 C CA . ASN A 1 91 ? -8.451 2.532 23.895 1.00 92.56 91 ASN A CA 1
ATOM 750 C C . ASN A 1 91 ? -8.446 3.327 22.576 1.00 92.56 91 ASN A C 1
ATOM 752 O O . ASN A 1 91 ? -7.535 3.177 21.752 1.00 92.56 91 ASN A O 1
ATOM 756 N N . GLU A 1 92 ? -9.437 4.193 22.381 1.00 90.19 92 GLU A N 1
ATOM 757 C CA . GLU A 1 92 ? -9.618 4.943 21.131 1.00 90.19 92 GLU A CA 1
ATOM 758 C C . GLU A 1 92 ? -8.411 5.837 20.795 1.00 90.19 92 GLU A C 1
ATOM 760 O O . GLU A 1 92 ? -7.894 5.798 19.675 1.00 90.19 92 GLU A O 1
ATOM 765 N N . GLU A 1 93 ? -7.864 6.537 21.791 1.00 89.88 93 GLU A N 1
ATOM 766 C CA . GLU A 1 93 ? -6.672 7.380 21.630 1.00 89.88 93 GLU A CA 1
ATOM 767 C C . GLU A 1 93 ? -5.436 6.584 21.186 1.00 89.88 93 GLU A C 1
ATOM 769 O O . GLU A 1 93 ? -4.669 7.007 20.311 1.00 89.88 93 GLU A O 1
ATOM 774 N N . HIS A 1 94 ? -5.246 5.391 21.756 1.00 88.62 94 HIS A N 1
ATOM 775 C CA . HIS A 1 94 ? -4.140 4.514 21.386 1.00 88.62 94 HIS A CA 1
ATOM 776 C C . HIS A 1 94 ? -4.320 3.957 19.975 1.00 88.62 94 HIS A C 1
ATOM 778 O O . HIS A 1 94 ? 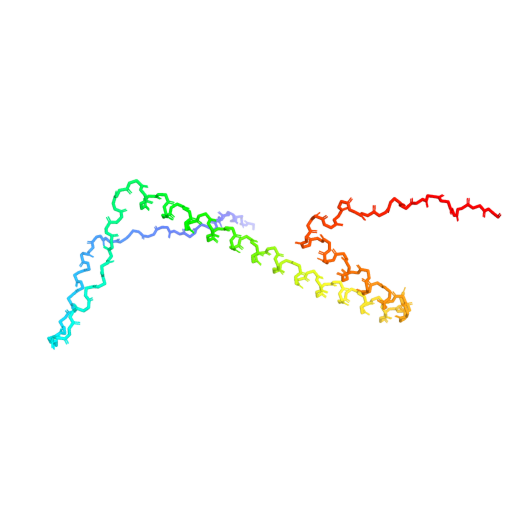-3.348 3.889 19.223 1.00 88.62 94 HIS A O 1
ATOM 784 N N . ALA A 1 95 ? -5.545 3.623 19.569 1.00 89.75 95 ALA A N 1
ATOM 785 C CA . ALA A 1 95 ? -5.829 3.185 18.207 1.00 89.75 95 ALA A CA 1
ATOM 786 C C . ALA A 1 95 ? -5.542 4.279 17.169 1.00 89.75 95 ALA A C 1
ATOM 788 O O . ALA A 1 95 ? -4.951 3.987 16.125 1.00 89.75 95 ALA A O 1
ATOM 789 N N . ALA A 1 96 ? -5.875 5.537 17.475 1.00 90.50 96 ALA A N 1
ATOM 790 C CA . ALA A 1 96 ? -5.532 6.684 16.635 1.00 90.50 96 ALA A CA 1
ATOM 791 C C . ALA A 1 96 ? -4.011 6.916 16.566 1.00 90.50 96 ALA A C 1
ATOM 793 O O . ALA A 1 96 ? -3.467 7.278 15.519 1.00 90.50 96 ALA A O 1
ATOM 794 N N . LYS A 1 97 ? -3.284 6.680 17.666 1.00 90.06 97 LYS A N 1
ATOM 795 C CA . LYS A 1 97 ? -1.812 6.707 17.666 1.00 90.06 97 LYS A CA 1
ATOM 796 C C . LYS A 1 97 ? -1.228 5.599 16.782 1.00 90.06 97 LYS A C 1
ATOM 798 O O . LYS A 1 97 ? -0.360 5.894 15.965 1.00 90.06 97 LYS A O 1
ATOM 803 N N . PHE A 1 98 ? -1.731 4.370 16.887 1.00 88.62 98 PHE A N 1
ATOM 804 C CA . PHE A 1 98 ? -1.296 3.263 16.031 1.00 88.62 98 PHE A CA 1
ATOM 805 C C . PHE A 1 98 ? -1.582 3.525 14.552 1.00 88.62 98 PHE A C 1
ATOM 807 O O . PHE A 1 98 ? -0.699 3.318 13.732 1.00 88.62 98 PHE A O 1
ATOM 814 N N . ALA A 1 99 ? -2.754 4.069 14.209 1.00 90.06 99 ALA A N 1
ATOM 815 C CA . ALA A 1 99 ? -3.072 4.423 12.825 1.00 90.06 99 ALA A CA 1
ATOM 816 C C . ALA A 1 99 ? -2.044 5.397 12.216 1.00 90.06 99 ALA A C 1
ATOM 818 O O . ALA A 1 99 ? -1.577 5.174 11.102 1.00 90.06 99 ALA A O 1
ATOM 819 N N . ARG A 1 100 ? -1.630 6.424 12.974 1.00 88.88 100 ARG A N 1
ATOM 820 C CA . ARG A 1 100 ? -0.591 7.378 12.543 1.00 88.88 100 ARG A CA 1
ATOM 821 C C . ARG A 1 100 ? 0.778 6.721 12.355 1.00 88.88 100 ARG A C 1
ATOM 823 O O . ARG A 1 100 ? 1.486 7.042 11.404 1.00 88.88 100 ARG A O 1
ATOM 830 N N . ILE A 1 101 ? 1.156 5.817 13.261 1.00 88.62 101 ILE A N 1
ATOM 831 C CA . ILE A 1 101 ? 2.418 5.067 13.163 1.00 88.62 101 ILE A CA 1
ATOM 832 C C . ILE A 1 101 ? 2.404 4.171 11.922 1.00 88.62 101 ILE A C 1
ATOM 834 O O . ILE A 1 101 ? 3.372 4.179 11.165 1.00 88.62 101 ILE A O 1
ATOM 838 N N . ASP A 1 102 ? 1.305 3.456 11.687 1.00 87.75 102 ASP A N 1
ATOM 839 C CA . ASP A 1 102 ? 1.162 2.551 10.549 1.00 87.75 102 ASP A CA 1
ATOM 840 C C . ASP A 1 102 ? 1.249 3.318 9.221 1.00 87.75 102 ASP A C 1
ATOM 842 O O . ASP A 1 102 ? 1.987 2.913 8.325 1.00 87.75 102 ASP A O 1
ATOM 846 N N . GLU A 1 103 ? 0.576 4.468 9.093 1.00 86.56 103 GLU A N 1
ATOM 847 C CA . GLU A 1 103 ? 0.684 5.307 7.890 1.00 86.56 103 GLU A CA 1
ATOM 848 C C . GLU A 1 103 ? 2.107 5.801 7.636 1.00 86.56 103 GLU A C 1
ATOM 850 O O . GLU A 1 103 ? 2.589 5.725 6.500 1.00 86.56 103 GLU A O 1
ATOM 855 N N . ARG A 1 104 ? 2.805 6.242 8.688 1.00 86.19 104 ARG A N 1
ATOM 856 C CA . ARG A 1 104 ? 4.210 6.647 8.586 1.00 86.19 104 ARG A CA 1
ATOM 857 C C . ARG A 1 104 ? 5.091 5.476 8.149 1.00 86.19 104 ARG A C 1
ATOM 859 O O . ARG A 1 104 ? 5.914 5.643 7.253 1.00 86.19 104 ARG A O 1
ATOM 866 N N . LEU A 1 105 ? 4.898 4.296 8.738 1.00 83.62 105 LEU A N 1
ATOM 867 C CA . LEU A 1 105 ? 5.646 3.089 8.388 1.00 83.62 105 LEU A CA 1
ATOM 868 C C . LEU A 1 105 ? 5.415 2.690 6.924 1.00 83.62 105 LEU A C 1
ATOM 870 O O . LEU A 1 105 ? 6.373 2.369 6.224 1.00 83.62 105 LEU A O 1
ATOM 874 N N . PHE A 1 106 ? 4.176 2.768 6.432 1.00 84.19 106 PHE A N 1
ATOM 875 C CA . PHE A 1 106 ? 3.877 2.505 5.021 1.00 84.19 106 PHE A CA 1
ATOM 876 C C . PHE A 1 106 ? 4.523 3.525 4.081 1.00 84.19 106 PHE A C 1
ATOM 878 O O . PHE A 1 106 ? 4.951 3.150 2.991 1.00 84.19 106 PHE A O 1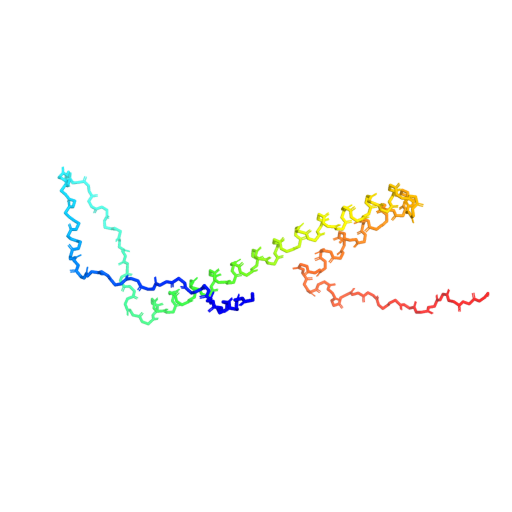
ATOM 885 N N . GLY A 1 107 ? 4.609 4.795 4.490 1.00 83.19 107 GLY A N 1
ATOM 886 C CA . GLY A 1 107 ? 5.353 5.817 3.751 1.00 83.19 107 GLY A CA 1
ATOM 887 C C . GLY A 1 107 ? 6.831 5.448 3.607 1.00 83.19 107 GLY A C 1
ATOM 888 O O . GLY A 1 107 ? 7.344 5.402 2.491 1.00 83.19 107 GLY A O 1
ATOM 889 N N . LEU A 1 108 ? 7.472 5.078 4.720 1.00 82.19 108 LEU A N 1
ATOM 890 C CA . LEU A 1 108 ? 8.885 4.684 4.756 1.00 82.19 108 LEU A CA 1
ATOM 891 C C . LEU A 1 108 ? 9.174 3.409 3.952 1.00 82.19 108 LEU A C 1
ATOM 893 O O . LEU A 1 108 ? 10.172 3.331 3.248 1.00 82.19 108 LEU A O 1
ATOM 897 N N . GLN A 1 109 ? 8.303 2.401 4.018 1.00 79.12 109 GLN A N 1
ATOM 898 C CA . GLN A 1 109 ? 8.499 1.154 3.266 1.00 79.12 109 GLN A CA 1
ATOM 899 C C . GLN A 1 109 ? 8.364 1.341 1.750 1.00 79.12 109 GLN A C 1
ATOM 901 O O . GLN A 1 109 ? 8.932 0.569 0.978 1.00 79.12 109 GLN A O 1
ATOM 906 N N . ARG A 1 110 ? 7.605 2.353 1.320 1.00 78.56 110 ARG A N 1
ATOM 907 C CA . ARG A 1 110 ? 7.396 2.663 -0.096 1.00 78.56 110 ARG A CA 1
ATOM 908 C C . ARG A 1 110 ? 8.559 3.455 -0.697 1.00 78.56 110 ARG A C 1
ATOM 910 O O . ARG A 1 110 ? 8.790 3.344 -1.900 1.00 78.56 110 ARG A O 1
ATOM 917 N N . ASP A 1 111 ? 9.275 4.219 0.124 1.00 75.12 111 ASP A N 1
ATOM 918 C CA . ASP A 1 111 ? 10.450 4.993 -0.270 1.00 75.12 111 ASP A CA 1
ATOM 919 C C . ASP A 1 111 ? 11.644 4.698 0.661 1.00 75.12 111 ASP A C 1
ATOM 921 O O . ASP A 1 111 ? 11.796 5.337 1.708 1.00 75.12 111 ASP A O 1
ATOM 925 N N . PRO A 1 112 ? 12.510 3.734 0.296 1.00 65.50 112 PRO A N 1
ATOM 926 C CA . PRO A 1 112 ? 13.598 3.291 1.160 1.00 65.50 112 PRO A CA 1
ATOM 927 C C . PRO A 1 112 ? 14.649 4.373 1.445 1.00 65.50 112 PRO A C 1
ATOM 929 O O . PRO A 1 112 ? 15.356 4.258 2.441 1.00 65.50 112 PRO A O 1
ATOM 932 N N . LEU A 1 113 ? 14.730 5.447 0.649 1.00 67.50 113 LEU A N 1
ATOM 933 C CA . LEU A 1 113 ? 15.657 6.561 0.908 1.00 67.50 113 LEU A CA 1
ATOM 934 C C . LEU A 1 113 ? 15.282 7.352 2.175 1.00 67.50 113 LEU A C 1
ATOM 936 O O . LEU A 1 113 ? 16.118 8.028 2.773 1.00 67.50 113 LEU A O 1
ATOM 940 N N . GLN A 1 114 ? 14.029 7.254 2.627 1.00 62.59 114 GLN A N 1
ATOM 941 C CA . GLN A 1 114 ? 13.573 7.908 3.856 1.00 62.59 114 GLN A CA 1
ATOM 942 C C . GLN A 1 114 ? 13.950 7.131 5.127 1.00 62.59 114 GLN A C 1
ATOM 944 O O . GLN A 1 114 ? 13.929 7.705 6.215 1.00 62.59 114 GLN A O 1
ATOM 949 N N . LEU A 1 115 ? 14.313 5.846 5.014 1.00 57.84 115 LEU A N 1
ATOM 950 C CA . LEU A 1 115 ? 14.758 5.023 6.148 1.00 57.84 115 LEU A CA 1
ATOM 951 C C . LEU A 1 115 ? 16.163 5.396 6.638 1.00 57.84 115 LEU A C 1
ATOM 953 O O . LEU A 1 115 ? 16.451 5.215 7.817 1.00 57.84 115 LEU A O 1
ATOM 957 N N . GLU A 1 116 ? 17.006 5.960 5.771 1.00 59.09 116 GLU A N 1
ATOM 958 C CA . GLU A 1 116 ? 18.382 6.364 6.105 1.00 59.09 116 GLU A CA 1
ATOM 959 C C . GLU A 1 116 ? 18.444 7.562 7.074 1.00 59.09 116 GLU A C 1
ATOM 961 O O . GLU A 1 116 ? 19.479 7.814 7.679 1.00 59.09 116 GLU A O 1
ATOM 966 N N . HIS A 1 117 ? 17.323 8.266 7.277 1.00 57.19 117 HIS A N 1
ATOM 967 C CA . HIS A 1 117 ? 17.234 9.484 8.090 1.00 57.19 117 HIS A CA 1
ATOM 968 C C . HIS A 1 117 ? 16.419 9.304 9.380 1.00 57.19 117 HIS A C 1
ATOM 970 O O . HIS A 1 117 ? 15.847 10.269 9.897 1.00 57.19 117 HIS A O 1
ATOM 976 N N . LEU A 1 118 ? 16.304 8.080 9.905 1.00 52.09 118 LEU A N 1
ATOM 977 C CA . LEU A 1 118 ? 15.724 7.890 11.234 1.00 52.09 118 LEU A CA 1
ATOM 978 C C . LEU A 1 118 ? 16.684 8.487 12.277 1.00 52.09 118 LEU A C 1
ATOM 980 O O . LEU A 1 118 ? 17.819 8.022 12.363 1.00 52.09 118 LEU A O 1
ATOM 984 N N . PRO A 1 119 ? 16.266 9.504 13.058 1.00 53.56 119 PRO A N 1
ATOM 985 C CA . PRO A 1 119 ? 17.088 9.997 14.151 1.00 53.56 119 PRO A CA 1
ATOM 986 C C . PRO A 1 119 ? 17.345 8.836 15.110 1.00 53.56 119 PRO A C 1
ATOM 988 O O . PRO A 1 119 ? 16.411 8.107 15.460 1.00 53.56 119 PRO A O 1
ATOM 991 N N . GLU A 1 120 ? 18.606 8.649 15.495 1.00 51.91 120 GLU A N 1
ATOM 992 C CA . GLU A 1 120 ? 18.986 7.737 16.567 1.00 51.91 120 GLU A CA 1
ATOM 993 C C . GLU A 1 120 ? 18.076 8.020 17.766 1.00 51.91 120 GLU A C 1
ATOM 995 O O . GLU A 1 120 ? 18.071 9.120 18.320 1.00 51.91 120 GLU A O 1
ATOM 1000 N N . TYR A 1 121 ? 17.235 7.052 18.128 1.00 54.62 121 TYR A N 1
ATOM 1001 C CA . TYR A 1 121 ? 16.499 7.117 19.380 1.00 54.62 121 TYR A CA 1
ATOM 1002 C C . TYR A 1 121 ? 17.545 7.034 20.494 1.00 54.62 121 TYR A C 1
ATOM 1004 O O . TYR A 1 121 ? 18.031 5.945 20.801 1.00 54.62 121 TYR A O 1
ATOM 1012 N N . SER A 1 122 ? 17.919 8.180 21.066 1.00 46.00 122 SER A N 1
ATOM 1013 C CA . SER A 1 122 ? 18.726 8.229 22.278 1.00 46.00 122 SER A CA 1
ATOM 1014 C C . SER A 1 122 ? 18.005 7.436 23.368 1.00 46.00 122 SER A C 1
ATOM 1016 O O . SER A 1 122 ? 16.828 7.653 23.661 1.00 46.00 122 SER A O 1
ATOM 1018 N N . GLN A 1 123 ? 18.708 6.468 23.951 1.00 51.88 123 GLN A N 1
ATOM 1019 C CA . GLN A 1 123 ? 18.237 5.633 25.058 1.00 51.88 123 GLN A CA 1
ATOM 1020 C C . GLN A 1 123 ? 18.224 6.397 26.397 1.00 51.88 123 GLN A C 1
ATOM 1022 O O . GLN A 1 123 ? 18.409 5.805 27.457 1.00 51.88 123 GLN A O 1
ATOM 1027 N N . ASP A 1 124 ? 17.974 7.704 26.379 1.00 52.38 124 ASP A N 1
ATOM 1028 C CA . ASP A 1 124 ? 18.066 8.556 27.562 1.00 52.38 124 ASP A CA 1
ATOM 1029 C C . ASP A 1 124 ? 16.660 8.818 28.106 1.00 52.38 124 ASP A C 1
ATOM 1031 O O . ASP A 1 124 ? 16.035 9.844 27.842 1.00 52.38 124 ASP A O 1
ATOM 1035 N N . GLY A 1 125 ? 16.112 7.837 28.825 1.00 49.50 125 GLY A N 1
ATOM 1036 C CA . GLY A 1 125 ? 14.778 7.975 29.415 1.00 49.50 125 GLY A CA 1
ATOM 1037 C C . GLY A 1 125 ? 14.344 6.893 30.401 1.00 49.50 125 GLY A C 1
ATOM 1038 O O . GLY A 1 125 ? 13.172 6.858 30.762 1.00 49.50 125 GLY A O 1
ATOM 1039 N N . ILE A 1 126 ? 15.251 6.017 30.845 1.00 49.16 126 ILE A N 1
ATOM 1040 C CA . ILE A 1 126 ? 15.031 5.170 32.026 1.00 49.16 126 ILE A CA 1
ATOM 1041 C C . ILE A 1 126 ? 16.020 5.634 33.097 1.00 49.16 126 ILE A C 1
ATOM 1043 O O . ILE A 1 126 ? 17.109 5.087 33.246 1.00 49.16 126 ILE A O 1
ATOM 1047 N N . GLY A 1 127 ? 15.642 6.691 33.808 1.00 43.94 127 GLY A N 1
ATOM 1048 C CA . GLY A 1 127 ? 16.262 7.1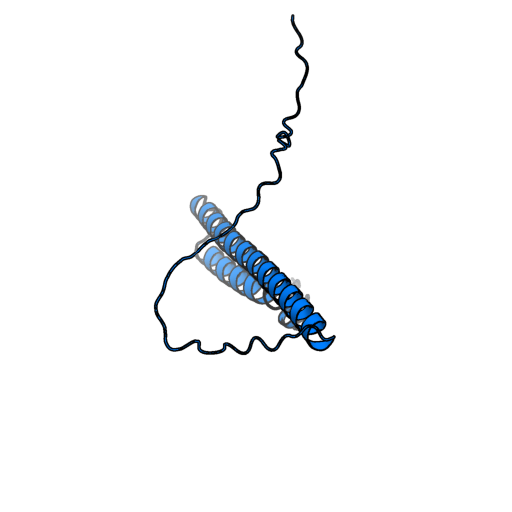23 35.056 1.00 43.94 127 GLY A CA 1
ATOM 1049 C C . GLY A 1 127 ? 15.144 7.344 36.069 1.00 43.94 127 GLY A C 1
ATOM 1050 O O . GLY A 1 127 ? 14.198 8.060 35.753 1.00 43.94 127 GLY A O 1
ATOM 1051 N N . ASN A 1 128 ? 15.231 6.638 37.201 1.00 40.19 128 ASN A N 1
ATOM 1052 C CA . ASN A 1 128 ? 14.281 6.663 38.321 1.00 40.19 128 ASN A CA 1
ATOM 1053 C C . ASN A 1 128 ? 13.972 8.071 38.838 1.00 40.19 128 ASN A C 1
ATOM 1055 O O . ASN A 1 128 ? 14.911 8.897 38.872 1.00 40.19 128 ASN A O 1
#

Secondary structure (DSSP, 8-state):
----------PPP-----------------S-----------SHHHHHHHHHHHHHHHHHHHHHHHHHHHHHHHHHHHHHHHHHHHTTSS-HHHHHHHHHHHHHHHHHHH-GGGGGG-----------